Protein AF-B0MFF6-F1 (afdb_monomer)

Mean predicted aligned error: 9.08 Å

Solvent-accessible surface area (backbone atoms only — not comparable to full-atom values): 4764 Å² total; per-residue (Å²): 142,91,85,78,80,80,79,78,72,70,88,74,50,66,68,56,55,50,50,51,52,50,49,54,52,35,50,76,68,71,50,87,77,89,86,88,88,76,53,86,89,43,74,64,36,60,52,42,47,75,70,74,52,77,85,64,88,88,66,79,86,84,85,84,83,94,124

Foldseek 3Di:
DPPDPPPPPPPPCPVLVVVVVVVVVCVVVVNDDDDDDDDPPDPVVVVVVVNPDDDPPPDDDDDDDPD

Sequence (67 aa):
MMNSLAFQWEASCIGTDFLQAVEQYAKSKQVTHIFLQTERTVPAFNFYIKNGFIELKDHISLYKEFN

Radius of gyration: 17.0 Å; Cα contacts (8 Å,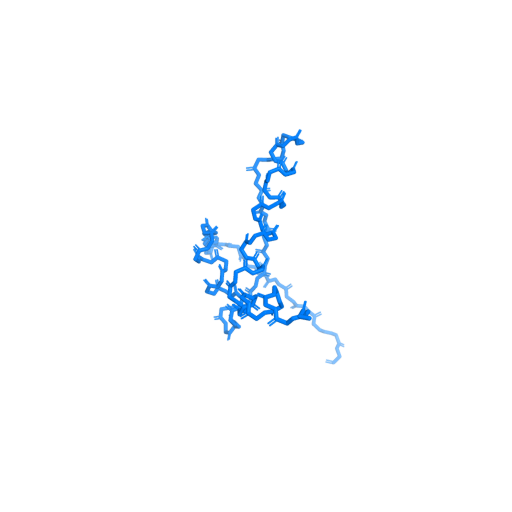 |Δi|>4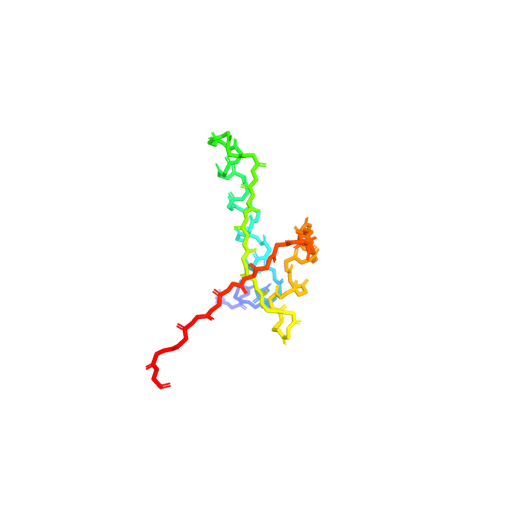): 13; chains: 1; bounding box: 40×35×44 Å

pLDDT: mean 81.99, std 18.57, range [39.72, 97.69]

Organism: Anaerostipes caccae (strain DSM 14662 / CCUG 47493 / JCM 13470 / NCIMB 13811 / L1-92) (NCBI:txid411490)

InterPro domains:
  IPR016181 Acyl-CoA N-acyltransferase [SSF55729] (14-59)

Nearest PDB structures (foldseek):
  1qsm-assembly1_D  TM=7.290E-01  e=1.499E+00  Saccharomyces cerevisiae
  8xjh-assembly1_A  TM=7.165E-01  e=2.526E+00  Arabidopsis thaliana
  8xjh-assembly1_B  TM=6.825E-01  e=3.667E+00  Arabidopsis thaliana

Secondary structure (DSSP, 8-state):
---SSSSS--SSSHHHHHHHHHHHHHHHTT---------TTSHHHHHHHHTT----TT---------

Structure (mmCIF, N/CA/C/O backbone):
data_AF-B0MFF6-F1
#
_entry.id   AF-B0MFF6-F1
#
loop_
_atom_site.group_PDB
_atom_site.id
_atom_site.type_symbol
_atom_site.label_atom_id
_atom_site.label_alt_id
_atom_site.label_comp_id
_atom_site.label_asym_id
_atom_site.label_entity_id
_atom_site.label_seq_id
_atom_site.pdbx_PDB_ins_code
_atom_site.Cartn_x
_atom_site.Cartn_y
_atom_site.Cartn_z
_atom_site.occupancy
_atom_site.B_iso_or_equiv
_atom_site.auth_seq_id
_atom_site.auth_comp_id
_atom_site.auth_asym_id
_atom_site.auth_atom_id
_atom_site.pdbx_PDB_model_num
ATOM 1 N N . MET A 1 1 ? 29.369 26.189 14.810 1.00 40.38 1 MET A N 1
ATOM 2 C CA . MET A 1 1 ? 29.162 24.739 14.608 1.00 40.38 1 MET A CA 1
ATOM 3 C C . MET A 1 1 ? 27.701 24.527 14.260 1.00 40.38 1 MET A C 1
ATOM 5 O O . MET A 1 1 ? 26.869 24.632 15.144 1.00 40.38 1 MET A O 1
ATOM 9 N N . MET A 1 2 ? 27.377 24.348 12.980 1.00 39.72 2 MET A N 1
ATOM 10 C CA . MET A 1 2 ? 25.983 24.242 12.524 1.00 39.72 2 MET A CA 1
ATOM 11 C C . MET A 1 2 ? 25.830 23.223 11.384 1.00 39.72 2 MET A C 1
ATOM 13 O O . MET A 1 2 ? 25.022 23.423 10.497 1.00 39.72 2 MET A O 1
ATOM 17 N N . ASN A 1 3 ? 26.625 22.144 11.395 1.00 46.28 3 ASN A N 1
ATOM 18 C CA . ASN A 1 3 ? 26.657 21.137 10.325 1.00 46.28 3 ASN A CA 1
ATOM 19 C C . ASN A 1 3 ? 26.762 19.707 10.886 1.00 46.28 3 ASN A C 1
ATOM 21 O O . ASN A 1 3 ? 27.721 18.997 10.605 1.00 46.28 3 ASN A O 1
ATOM 25 N N . SER A 1 4 ? 25.802 19.270 11.704 1.00 48.09 4 SER A N 1
ATOM 26 C CA . SER A 1 4 ? 25.739 17.851 12.106 1.00 48.09 4 SER A CA 1
ATOM 27 C C . SER A 1 4 ? 24.344 17.223 12.106 1.00 48.09 4 SER A C 1
ATOM 29 O O . SER A 1 4 ? 24.246 16.020 12.306 1.00 48.09 4 SER A O 1
ATOM 31 N N . LEU A 1 5 ? 23.274 17.976 11.822 1.00 43.03 5 LEU A N 1
ATOM 32 C CA . LEU A 1 5 ? 21.906 17.429 11.810 1.00 43.03 5 LEU A CA 1
ATOM 33 C C . LEU A 1 5 ? 21.315 17.229 10.405 1.00 43.03 5 LEU A C 1
ATOM 35 O O . LEU A 1 5 ? 20.315 16.539 10.266 1.00 43.03 5 LEU A O 1
ATOM 39 N N . ALA A 1 6 ? 21.940 17.774 9.357 1.00 43.78 6 ALA A N 1
ATOM 40 C CA . ALA A 1 6 ? 21.442 17.654 7.982 1.00 43.78 6 ALA A CA 1
ATOM 41 C C . ALA A 1 6 ? 21.968 16.413 7.230 1.00 43.78 6 ALA A C 1
ATOM 43 O O . ALA A 1 6 ? 21.457 16.082 6.168 1.00 43.78 6 ALA A O 1
ATOM 44 N N . PHE A 1 7 ? 22.983 15.721 7.763 1.00 42.69 7 PHE A N 1
ATOM 45 C CA . PHE A 1 7 ? 23.713 14.671 7.036 1.00 42.69 7 PHE A CA 1
ATOM 46 C C . PHE A 1 7 ? 23.244 13.236 7.352 1.00 42.69 7 PHE A C 1
ATOM 48 O O . PHE A 1 7 ? 23.796 12.284 6.821 1.00 42.69 7 PHE A O 1
ATOM 55 N N . GLN A 1 8 ? 22.225 13.055 8.203 1.00 42.22 8 GLN A N 1
ATOM 56 C CA . GLN A 1 8 ? 21.678 11.728 8.549 1.00 42.22 8 GLN A CA 1
ATOM 57 C C . GLN A 1 8 ? 20.347 11.403 7.853 1.00 42.22 8 GLN A C 1
ATOM 59 O O . GLN A 1 8 ? 19.744 10.369 8.118 1.00 42.22 8 GLN A O 1
ATOM 64 N N . TRP A 1 9 ? 19.869 12.274 6.963 1.00 42.56 9 TRP A N 1
ATOM 65 C CA . TRP A 1 9 ? 18.656 12.049 6.171 1.00 42.56 9 TRP A CA 1
ATOM 66 C C . TRP A 1 9 ? 19.028 11.502 4.792 1.00 42.56 9 TRP A C 1
ATOM 68 O O . TRP A 1 9 ? 18.644 12.041 3.755 1.00 42.56 9 TRP A O 1
ATOM 78 N N . GLU A 1 10 ? 19.826 10.438 4.767 1.00 41.22 10 GLU A N 1
ATOM 79 C CA . GLU A 1 10 ? 20.104 9.700 3.539 1.00 41.22 10 GLU A CA 1
ATOM 80 C C . GLU A 1 10 ? 18.812 9.020 3.073 1.00 41.22 10 GLU A C 1
ATOM 82 O O . GLU A 1 10 ? 18.486 7.951 3.572 1.00 41.22 10 GLU A O 1
ATOM 87 N N . ALA A 1 11 ? 18.061 9.701 2.195 1.00 50.91 11 ALA A N 1
ATOM 88 C CA . ALA A 1 11 ? 17.110 9.304 1.131 1.00 50.91 11 ALA A CA 1
ATOM 89 C C . ALA A 1 11 ? 16.223 8.030 1.225 1.00 50.91 11 ALA A C 1
ATOM 91 O O . ALA A 1 11 ? 15.331 7.860 0.398 1.00 50.91 11 ALA A O 1
ATOM 92 N N . SER A 1 12 ? 16.404 7.144 2.196 1.00 55.91 12 SER A N 1
ATOM 93 C CA . SER A 1 12 ? 15.822 5.804 2.271 1.00 55.91 12 SER A CA 1
ATOM 94 C C . SER A 1 12 ? 14.748 5.665 3.356 1.00 55.91 12 SER A C 1
ATOM 96 O O . SER A 1 12 ? 13.977 4.709 3.304 1.00 55.91 12 SER A O 1
ATOM 98 N N . CYS A 1 13 ? 14.661 6.600 4.312 1.00 66.25 13 CYS A N 1
ATOM 99 C CA . CYS A 1 13 ? 13.729 6.499 5.449 1.00 66.25 13 CYS A CA 1
ATOM 100 C C . CYS A 1 13 ? 12.516 7.440 5.371 1.00 66.25 13 CYS A C 1
ATOM 102 O O . CYS A 1 13 ? 11.454 7.082 5.868 1.00 66.25 13 CYS A O 1
ATOM 104 N N . ILE A 1 14 ? 12.612 8.581 4.673 1.00 85.19 14 ILE A N 1
ATOM 105 C CA . ILE A 1 14 ? 11.542 9.601 4.665 1.00 85.19 14 ILE A CA 1
ATOM 106 C C . ILE A 1 14 ? 10.219 9.040 4.125 1.00 85.19 14 ILE A C 1
ATOM 108 O O . ILE A 1 14 ? 9.155 9.332 4.664 1.00 85.19 14 ILE A O 1
ATOM 112 N N . GLY A 1 15 ? 10.271 8.210 3.076 1.00 87.31 15 GLY A N 1
ATOM 113 C CA . GLY A 1 15 ? 9.068 7.599 2.505 1.00 87.31 15 GLY A CA 1
ATOM 114 C C . GLY A 1 15 ? 8.368 6.649 3.479 1.00 87.31 15 GLY A C 1
ATOM 115 O O . GLY A 1 15 ? 7.143 6.665 3.582 1.00 87.31 15 GLY A O 1
ATOM 116 N N . THR A 1 16 ? 9.140 5.850 4.216 1.00 91.81 16 THR A N 1
ATOM 117 C CA . THR A 1 16 ? 8.614 4.933 5.236 1.00 91.81 16 THR A CA 1
ATOM 118 C C . THR A 1 16 ? 8.006 5.708 6.400 1.00 91.81 16 THR A C 1
ATOM 120 O O . THR A 1 16 ? 6.880 5.418 6.795 1.00 91.81 16 THR A O 1
ATOM 123 N N . ASP A 1 17 ? 8.700 6.731 6.901 1.00 92.31 17 ASP A N 1
ATOM 124 C CA . ASP A 1 17 ? 8.220 7.557 8.015 1.00 92.31 17 ASP A CA 1
ATOM 125 C C . ASP A 1 17 ? 6.934 8.307 7.638 1.00 92.31 17 ASP A C 1
ATOM 127 O O . ASP A 1 17 ? 5.976 8.360 8.414 1.00 92.31 17 ASP A O 1
ATOM 131 N N . PHE A 1 18 ? 6.873 8.829 6.408 1.00 92.81 18 PHE A N 1
ATOM 132 C CA . PHE A 1 18 ? 5.661 9.425 5.853 1.00 92.81 18 PHE A CA 1
ATOM 133 C C . PHE A 1 18 ? 4.500 8.426 5.837 1.00 92.81 18 PHE A C 1
ATOM 135 O O . PHE A 1 18 ? 3.404 8.745 6.301 1.00 92.81 18 PHE A O 1
ATOM 142 N N . LEU A 1 19 ? 4.729 7.210 5.337 1.00 93.75 19 LEU A N 1
ATOM 143 C CA . LEU A 1 19 ? 3.680 6.201 5.235 1.00 93.75 19 LEU A CA 1
ATOM 144 C C . LEU A 1 19 ? 3.187 5.749 6.614 1.00 93.75 19 LEU A C 1
ATOM 146 O O . LEU A 1 19 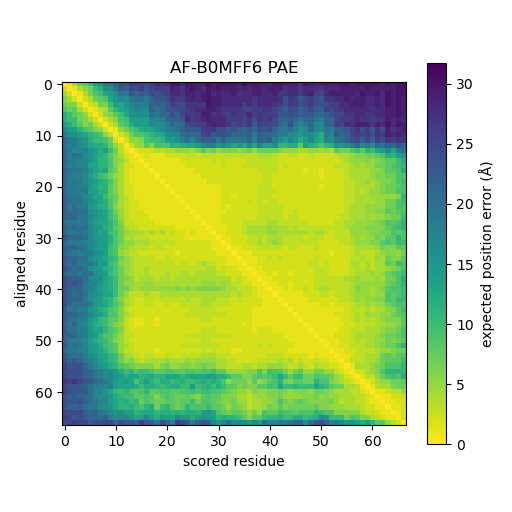? 1.982 5.628 6.824 1.00 93.75 19 LEU A O 1
ATOM 150 N N . GLN A 1 20 ? 4.093 5.610 7.583 1.00 94.31 20 GLN A N 1
ATOM 151 C CA . GLN A 1 20 ? 3.734 5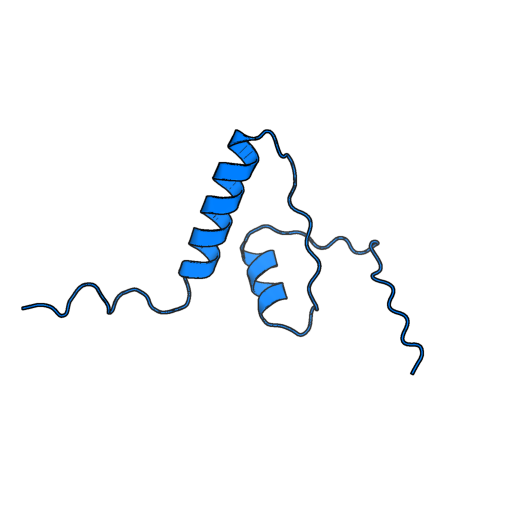.346 8.975 1.00 94.31 20 GLN A CA 1
ATOM 152 C C . GLN A 1 20 ? 2.882 6.474 9.565 1.00 94.31 20 GLN A C 1
ATOM 154 O O . GLN A 1 20 ? 1.875 6.200 10.219 1.00 94.31 20 GLN A O 1
ATOM 159 N N . ALA A 1 21 ? 3.229 7.740 9.316 1.00 95.88 21 ALA A N 1
ATOM 160 C CA . ALA A 1 21 ? 2.425 8.873 9.773 1.00 95.88 21 ALA A CA 1
ATOM 161 C C . ALA A 1 21 ? 1.011 8.857 9.162 1.00 95.88 21 ALA A C 1
ATOM 163 O O . ALA A 1 21 ? 0.026 9.083 9.873 1.00 95.88 21 ALA A O 1
ATOM 164 N N . VAL A 1 22 ? 0.897 8.520 7.872 1.00 95.25 22 VAL A N 1
ATOM 165 C CA . VAL A 1 22 ? -0.393 8.329 7.190 1.00 95.25 22 VAL A CA 1
ATOM 166 C C . VAL A 1 22 ? -1.192 7.196 7.834 1.00 95.25 22 VAL A C 1
ATOM 168 O O . VAL A 1 22 ? -2.371 7.387 8.131 1.00 95.25 22 VAL A O 1
ATOM 171 N N . GLU A 1 23 ? -0.576 6.045 8.109 1.00 95.88 23 GLU A N 1
ATOM 172 C CA . GLU A 1 23 ? -1.249 4.922 8.771 1.00 95.88 23 GLU A CA 1
ATOM 173 C C . GLU A 1 23 ? -1.762 5.279 10.167 1.00 95.88 23 GLU A C 1
ATOM 175 O O . GLU A 1 23 ? -2.887 4.920 10.518 1.00 95.88 23 GLU A O 1
ATOM 180 N N . GLN A 1 24 ? -0.959 5.978 10.974 1.00 96.81 24 GLN A N 1
ATOM 181 C CA . GLN A 1 24 ? -1.373 6.400 12.315 1.00 96.81 24 GLN A CA 1
ATOM 182 C C . GLN A 1 24 ? -2.575 7.344 12.244 1.00 96.81 24 GLN A C 1
ATOM 184 O O . GLN A 1 24 ? -3.556 7.174 12.975 1.00 96.81 24 GLN A O 1
ATOM 189 N N . TYR A 1 25 ? -2.540 8.297 11.312 1.00 97.19 25 TYR A N 1
ATOM 190 C CA . TYR A 1 25 ? -3.665 9.192 11.082 1.00 97.19 25 TYR A CA 1
ATOM 191 C C . TYR A 1 25 ? -4.912 8.428 10.614 1.00 97.19 25 TYR A C 1
ATOM 193 O O . TYR A 1 25 ? -5.989 8.611 11.182 1.00 97.19 25 TYR A O 1
ATOM 201 N N . ALA A 1 26 ? -4.775 7.524 9.644 1.00 97.06 26 ALA A N 1
ATOM 202 C CA . ALA A 1 26 ? -5.867 6.700 9.131 1.00 97.06 26 ALA A CA 1
ATOM 203 C C . ALA A 1 26 ? -6.518 5.853 10.241 1.00 97.06 26 ALA A C 1
ATOM 205 O O . ALA A 1 26 ? -7.741 5.890 10.410 1.00 97.06 26 ALA A O 1
ATOM 206 N N . LYS A 1 27 ? -5.708 5.184 11.073 1.00 96.56 27 LYS A N 1
ATOM 207 C CA . LYS A 1 27 ? -6.176 4.411 12.238 1.00 96.56 27 LYS A CA 1
ATOM 208 C C . LYS A 1 27 ? -6.948 5.288 13.224 1.00 96.56 27 LYS A C 1
ATOM 210 O O . LYS A 1 27 ? -8.017 4.889 13.681 1.00 96.56 27 LYS A O 1
ATOM 215 N N . SER A 1 28 ? -6.477 6.513 13.487 1.00 97.69 28 SER A N 1
ATOM 216 C CA . SER A 1 28 ? -7.190 7.478 14.347 1.00 97.69 28 SER A CA 1
ATOM 217 C C . SER A 1 28 ? -8.572 7.877 13.806 1.00 97.69 28 SER A C 1
ATOM 219 O O . SER A 1 28 ? -9.443 8.300 14.567 1.00 97.69 28 SER A O 1
ATOM 221 N N . LYS A 1 29 ? -8.788 7.728 12.494 1.00 97.62 29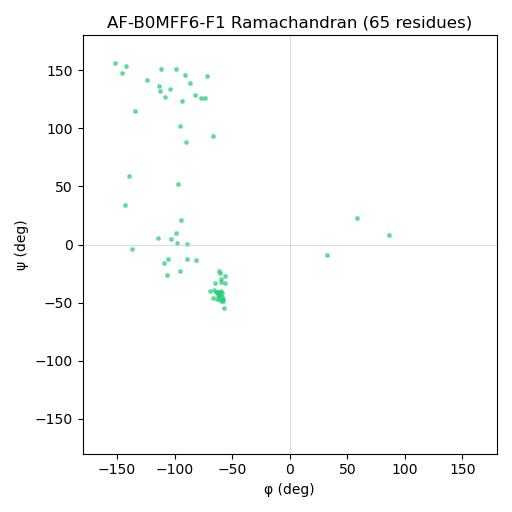 LYS A N 1
ATOM 222 C CA . LYS A 1 29 ? -10.054 7.989 11.797 1.00 97.62 29 LYS A CA 1
ATOM 223 C C . LYS A 1 29 ? -10.878 6.727 11.540 1.00 97.62 29 LYS A C 1
ATOM 225 O O . LYS A 1 29 ? -11.861 6.805 10.814 1.00 97.62 29 LYS A O 1
ATOM 230 N N . GLN A 1 30 ? -10.496 5.588 12.127 1.00 96.75 30 GLN A N 1
ATOM 231 C CA . GLN A 1 30 ? -11.134 4.282 11.907 1.00 96.75 30 GLN A CA 1
ATOM 232 C C . GLN A 1 30 ? -11.114 3.838 10.432 1.00 96.75 30 GLN A C 1
ATOM 234 O O . GLN A 1 30 ? -11.914 3.002 10.014 1.00 96.75 30 GLN A O 1
ATOM 239 N N . VAL A 1 31 ? -10.186 4.373 9.634 1.00 97.12 31 VAL A N 1
ATOM 240 C CA . VAL A 1 31 ? -9.935 3.881 8.280 1.00 97.12 31 VAL A CA 1
ATOM 241 C C . VAL A 1 31 ? -9.195 2.557 8.400 1.00 97.12 31 VAL A C 1
ATOM 243 O O . VAL A 1 31 ? -8.168 2.459 9.072 1.00 97.12 31 VAL A O 1
ATOM 246 N N . THR A 1 32 ? -9.737 1.526 7.763 1.00 94.94 32 THR A N 1
ATOM 247 C CA . THR A 1 32 ? -9.284 0.145 7.950 1.00 94.94 32 THR A CA 1
ATOM 248 C C . THR A 1 32 ? -8.269 -0.308 6.906 1.00 94.94 32 THR A C 1
ATOM 250 O O . THR A 1 32 ? -7.503 -1.226 7.177 1.00 94.94 32 THR A O 1
ATOM 253 N N . HIS A 1 33 ? -8.242 0.325 5.730 1.00 94.12 33 HIS A N 1
ATOM 254 C CA . HIS A 1 33 ? -7.416 -0.111 4.605 1.00 94.12 33 HIS A CA 1
ATOM 255 C C . HIS A 1 33 ? -6.908 1.082 3.792 1.00 94.12 33 HIS A C 1
ATOM 257 O O . HIS A 1 33 ? -7.606 2.086 3.641 1.00 94.12 33 HIS A O 1
ATOM 263 N N . ILE A 1 34 ? -5.708 0.938 3.229 1.00 93.69 34 ILE A N 1
ATOM 264 C CA . ILE A 1 34 ? -5.161 1.831 2.206 1.00 93.69 34 ILE A CA 1
ATOM 265 C C . ILE A 1 34 ? -5.165 1.054 0.894 1.00 93.69 34 ILE A C 1
ATOM 267 O O . ILE A 1 34 ? -4.633 -0.053 0.824 1.00 93.69 34 ILE A O 1
ATOM 271 N N . PHE A 1 35 ? -5.756 1.639 -0.142 1.00 91.94 35 PHE A N 1
ATOM 272 C CA . PHE A 1 35 ? -5.727 1.098 -1.494 1.00 91.94 35 PHE A CA 1
ATOM 273 C C . PHE A 1 35 ? -4.907 2.026 -2.392 1.00 91.94 35 PHE A C 1
ATOM 275 O O . PHE A 1 35 ? -5.108 3.240 -2.361 1.00 91.94 35 PHE A O 1
ATOM 282 N N . LEU A 1 36 ? -3.978 1.469 -3.172 1.00 91.12 36 LEU A N 1
ATOM 283 C CA . LEU A 1 36 ? -3.153 2.228 -4.112 1.00 91.12 36 LEU A CA 1
ATOM 284 C C . LEU A 1 36 ? -2.908 1.443 -5.399 1.00 91.12 36 LEU A C 1
ATOM 286 O O . LEU A 1 36 ? -2.911 0.213 -5.403 1.00 91.12 36 LEU A O 1
ATOM 290 N N . GLN A 1 37 ? -2.665 2.174 -6.483 1.00 90.06 37 GLN A N 1
ATOM 291 C CA . GLN A 1 37 ? -2.273 1.633 -7.781 1.00 90.06 37 GLN A CA 1
ATOM 292 C C . GLN A 1 37 ? -0.842 2.080 -8.091 1.00 90.06 37 GLN A C 1
ATOM 294 O O . GLN A 1 37 ? -0.482 3.233 -7.867 1.00 90.06 37 GLN A O 1
ATOM 299 N N . THR A 1 38 ? -0.020 1.159 -8.587 1.00 90.56 38 THR A N 1
ATOM 300 C CA . THR A 1 38 ? 1.367 1.415 -8.994 1.00 90.56 38 THR A CA 1
ATOM 301 C C . THR A 1 38 ? 1.762 0.437 -10.099 1.00 90.56 38 THR A C 1
ATOM 303 O O . THR A 1 38 ? 1.178 -0.644 -10.212 1.00 90.56 38 THR A O 1
ATOM 306 N N . GLU A 1 39 ? 2.749 0.793 -10.916 1.00 88.44 39 GLU A N 1
ATOM 307 C CA . GLU A 1 39 ? 3.279 -0.089 -11.956 1.00 88.44 39 GLU A CA 1
ATOM 308 C C . GLU A 1 39 ? 4.379 -0.992 -11.390 1.00 88.44 39 GLU A C 1
ATOM 310 O O . GLU A 1 39 ? 5.249 -0.545 -10.647 1.00 88.44 39 GLU A O 1
ATOM 315 N N . ARG A 1 40 ? 4.404 -2.271 -11.783 1.00 88.50 40 ARG A N 1
ATOM 316 C CA . ARG A 1 40 ? 5.456 -3.214 -11.346 1.00 88.50 40 ARG A CA 1
ATOM 317 C C . ARG A 1 40 ? 6.864 -2.797 -11.767 1.00 88.50 40 ARG A C 1
ATOM 319 O O . ARG A 1 40 ? 7.843 -3.239 -11.177 1.00 88.50 40 ARG A O 1
ATOM 326 N N . THR A 1 41 ? 6.953 -2.011 -12.830 1.00 90.50 41 THR A N 1
ATOM 327 C CA . THR A 1 41 ? 8.192 -1.582 -13.480 1.00 90.50 41 THR A CA 1
ATOM 328 C C . THR A 1 41 ? 8.847 -0.399 -12.777 1.00 90.50 41 THR A C 1
ATOM 330 O O . THR A 1 41 ? 10.014 -0.118 -13.050 1.00 90.50 41 THR A O 1
ATOM 333 N N . VAL A 1 42 ? 8.144 0.286 -11.865 1.00 89.19 42 VAL A N 1
ATOM 334 C CA . VAL A 1 42 ? 8.684 1.456 -11.164 1.00 89.19 42 VAL A CA 1
ATOM 335 C C . VAL A 1 42 ? 9.201 1.100 -9.762 1.00 89.19 42 VAL A C 1
ATOM 337 O O . VAL A 1 42 ? 8.650 0.215 -9.102 1.00 89.19 42 VAL A O 1
ATOM 340 N N . PRO A 1 43 ? 10.214 1.820 -9.234 1.00 88.81 43 PRO A N 1
ATOM 341 C CA . PRO A 1 43 ? 10.760 1.568 -7.893 1.00 88.81 43 PRO A CA 1
ATOM 342 C C . PRO A 1 43 ? 9.721 1.622 -6.765 1.00 88.81 43 PRO A C 1
ATOM 344 O O . PRO A 1 43 ? 9.875 0.955 -5.740 1.00 88.81 43 PRO A O 1
ATOM 347 N N . ALA A 1 44 ? 8.641 2.385 -6.966 1.00 90.12 44 ALA A N 1
ATOM 348 C CA . ALA A 1 44 ? 7.552 2.512 -6.008 1.00 90.12 44 ALA A CA 1
ATOM 349 C C . ALA A 1 44 ? 6.872 1.166 -5.699 1.00 90.12 44 ALA A C 1
ATOM 351 O O . ALA A 1 44 ? 6.454 0.957 -4.564 1.00 90.12 44 ALA A O 1
ATOM 352 N N . PHE A 1 45 ? 6.806 0.226 -6.653 1.00 92.44 45 PHE A N 1
ATOM 353 C CA . PHE A 1 45 ? 6.240 -1.106 -6.406 1.00 92.44 45 PHE A CA 1
ATOM 354 C C . PHE A 1 45 ? 6.960 -1.818 -5.257 1.00 92.44 45 PHE A C 1
ATOM 356 O O . PHE A 1 45 ? 6.340 -2.178 -4.257 1.00 92.44 45 PHE A O 1
ATOM 363 N N . ASN A 1 46 ? 8.287 -1.935 -5.347 1.00 91.50 46 ASN A N 1
ATOM 364 C CA . ASN A 1 46 ? 9.089 -2.585 -4.310 1.00 91.50 46 ASN A CA 1
ATOM 365 C C . ASN A 1 46 ? 9.047 -1.819 -2.983 1.00 91.50 46 ASN A C 1
ATOM 367 O O . ASN A 1 46 ? 9.072 -2.439 -1.920 1.00 91.50 46 ASN A O 1
ATOM 371 N N . PHE A 1 47 ? 8.948 -0.488 -3.032 1.00 92.88 47 PHE A N 1
ATOM 372 C CA . PHE A 1 47 ? 8.757 0.329 -1.837 1.00 92.88 47 PHE A CA 1
ATOM 373 C C . PHE A 1 47 ? 7.461 -0.037 -1.096 1.00 92.88 47 PHE A C 1
ATOM 375 O O . PHE A 1 47 ? 7.510 -0.274 0.111 1.00 92.88 47 PHE A O 1
ATOM 382 N N . TYR A 1 48 ? 6.323 -0.145 -1.786 1.00 93.56 48 TYR A N 1
ATOM 383 C CA . TYR A 1 48 ? 5.055 -0.492 -1.136 1.00 93.56 48 TYR A CA 1
ATOM 384 C C . TYR A 1 48 ? 5.030 -1.941 -0.640 1.00 93.56 48 TYR A C 1
ATOM 386 O O . TYR A 1 48 ? 4.604 -2.179 0.489 1.00 93.56 48 TYR A O 1
ATOM 394 N N . ILE A 1 49 ? 5.570 -2.894 -1.408 1.00 94.19 49 ILE A N 1
ATOM 395 C CA . ILE A 1 49 ? 5.702 -4.290 -0.953 1.00 94.19 49 ILE A CA 1
ATOM 396 C C . ILE A 1 49 ? 6.553 -4.374 0.325 1.00 94.19 49 ILE A C 1
ATOM 398 O O . ILE A 1 49 ? 6.157 -5.023 1.293 1.00 94.19 49 ILE A O 1
ATOM 402 N N . LYS A 1 50 ? 7.690 -3.664 0.378 1.00 93.81 50 LYS A N 1
ATOM 403 C CA . LYS A 1 50 ? 8.542 -3.591 1.579 1.00 93.81 50 LYS A CA 1
ATOM 404 C C . LYS A 1 50 ? 7.801 -3.006 2.789 1.00 93.81 50 LYS A C 1
ATOM 406 O O . LYS A 1 50 ? 8.115 -3.373 3.917 1.00 93.81 50 LYS A O 1
ATOM 411 N N . ASN A 1 51 ? 6.831 -2.124 2.561 1.00 93.75 51 ASN A N 1
ATOM 412 C CA . ASN A 1 51 ? 6.019 -1.499 3.603 1.00 93.75 51 ASN A CA 1
ATOM 413 C C . ASN A 1 51 ? 4.689 -2.232 3.879 1.00 93.75 51 ASN A C 1
ATOM 415 O O . ASN A 1 51 ? 3.766 -1.646 4.431 1.00 93.75 51 ASN A O 1
ATOM 419 N N . GLY A 1 52 ? 4.574 -3.514 3.520 1.00 93.62 52 GLY A N 1
ATOM 420 C CA . GLY A 1 52 ? 3.450 -4.359 3.939 1.00 93.62 52 GLY A CA 1
ATOM 421 C C . GLY A 1 52 ? 2.213 -4.295 3.042 1.00 93.62 52 GLY A C 1
ATOM 422 O O . GLY A 1 52 ? 1.192 -4.893 3.381 1.00 93.62 52 GLY A O 1
ATOM 423 N N . PHE A 1 53 ? 2.293 -3.629 1.887 1.00 94.75 53 PHE A N 1
ATOM 424 C CA . PHE A 1 53 ? 1.240 -3.727 0.879 1.00 94.75 53 PHE A CA 1
ATOM 425 C C . PHE A 1 53 ? 1.278 -5.098 0.209 1.00 94.75 53 PHE A C 1
ATOM 427 O O . PHE A 1 53 ? 2.343 -5.663 -0.042 1.00 94.75 53 PHE A O 1
ATOM 434 N N . ILE A 1 54 ? 0.094 -5.607 -0.125 1.00 93.62 54 ILE A N 1
ATOM 435 C CA . ILE A 1 54 ? -0.075 -6.830 -0.906 1.00 93.62 54 ILE A CA 1
ATOM 436 C C . ILE A 1 54 ? -0.645 -6.501 -2.277 1.00 93.62 54 ILE A C 1
ATOM 438 O O . ILE A 1 54 ? -1.383 -5.534 -2.460 1.00 93.62 54 ILE A O 1
ATOM 442 N N . GLU A 1 55 ? -0.305 -7.333 -3.248 1.00 90.56 55 GLU A N 1
ATOM 443 C CA . GLU A 1 55 ? -0.812 -7.190 -4.599 1.00 90.56 55 GLU A CA 1
ATOM 444 C C . GLU A 1 55 ? -2.207 -7.814 -4.734 1.00 90.56 55 GLU A C 1
ATOM 446 O O . GLU A 1 55 ? -2.404 -8.986 -4.405 1.00 90.56 55 GLU A O 1
ATOM 451 N N . LEU A 1 56 ? -3.164 -7.060 -5.280 1.00 88.00 56 LEU A N 1
ATOM 452 C CA . LEU A 1 56 ? -4.473 -7.592 -5.660 1.00 88.00 56 LEU A CA 1
ATOM 453 C C . LEU A 1 56 ? -4.428 -8.089 -7.111 1.00 88.00 56 LEU A C 1
ATOM 455 O O . LEU A 1 56 ? -4.735 -7.341 -8.035 1.00 88.00 56 LEU A O 1
ATOM 459 N N . LYS A 1 57 ? -4.038 -9.356 -7.303 1.00 75.06 57 LYS A N 1
ATOM 460 C CA . LYS A 1 57 ? -3.828 -9.968 -8.633 1.00 75.06 57 LYS A CA 1
ATOM 461 C C . LYS A 1 57 ? -5.046 -9.896 -9.558 1.00 75.06 57 LYS A C 1
ATOM 463 O O . LYS A 1 57 ? -4.882 -9.759 -10.764 1.00 75.06 57 LYS A O 1
ATOM 468 N N . ASP A 1 58 ? -6.247 -9.960 -8.989 1.00 76.94 58 ASP A N 1
ATOM 469 C CA . ASP A 1 58 ? -7.503 -9.964 -9.748 1.00 76.94 58 ASP A CA 1
ATOM 470 C C . ASP A 1 58 ? -8.049 -8.551 -10.015 1.00 76.94 58 ASP A C 1
ATOM 472 O O . ASP A 1 58 ? -9.100 -8.389 -10.635 1.00 76.94 58 ASP A O 1
ATOM 476 N N . HIS A 1 59 ? -7.351 -7.505 -9.559 1.00 77.81 59 HIS A N 1
ATOM 477 C CA . HIS A 1 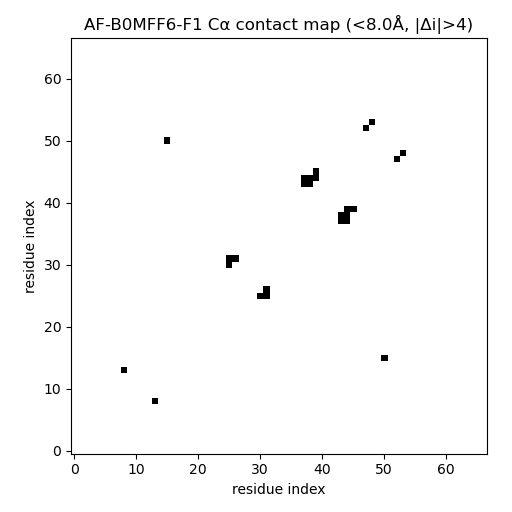59 ? -7.762 -6.124 -9.767 1.00 77.81 59 HIS A CA 1
ATOM 478 C C . HIS A 1 59 ? -7.063 -5.534 -10.997 1.00 77.81 59 HIS A C 1
ATOM 480 O O . HIS A 1 59 ? -5.890 -5.162 -10.957 1.00 77.81 59 HIS A O 1
ATOM 486 N N . ILE A 1 60 ? -7.796 -5.449 -12.108 1.00 75.62 60 ILE A N 1
ATOM 487 C CA . ILE A 1 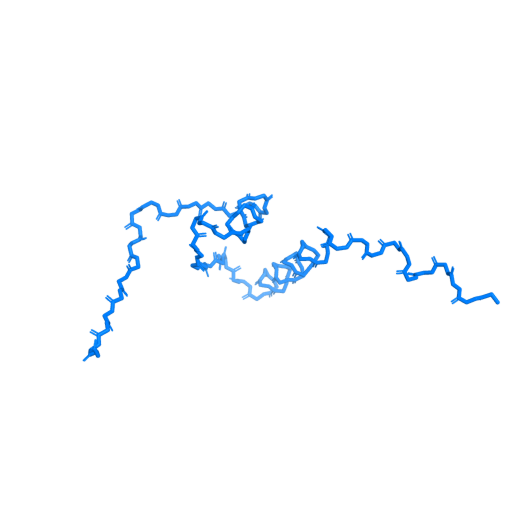60 ? -7.272 -4.961 -13.387 1.00 75.62 60 ILE A CA 1
ATOM 488 C C . ILE A 1 60 ? -7.545 -3.460 -13.516 1.00 75.62 60 ILE A C 1
ATOM 490 O O . ILE A 1 60 ? -8.691 -3.015 -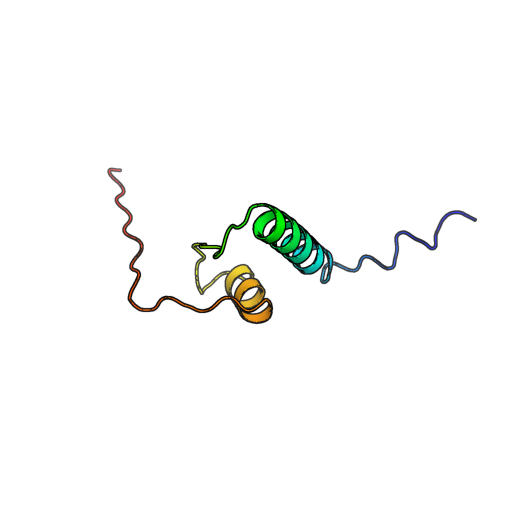13.469 1.00 75.62 60 ILE A O 1
ATOM 494 N N . SER A 1 61 ? -6.488 -2.677 -13.726 1.00 80.69 61 SER A N 1
ATOM 495 C CA . SER A 1 61 ? -6.606 -1.277 -14.142 1.00 80.69 61 SER A CA 1
ATOM 496 C C . SER A 1 61 ? -6.937 -1.216 -15.633 1.00 80.69 61 SER A C 1
ATOM 498 O O . SER A 1 61 ? -6.217 -1.786 -16.451 1.00 80.69 61 SER A O 1
ATOM 500 N N . LEU A 1 62 ? -8.010 -0.515 -15.997 1.00 80.75 62 LEU A N 1
ATOM 501 C CA . LEU A 1 62 ? -8.391 -0.281 -17.390 1.00 80.75 62 LEU A CA 1
ATOM 502 C C . LEU A 1 62 ? -8.043 1.156 -17.781 1.00 80.75 62 LEU A C 1
ATOM 504 O O . LEU A 1 62 ? -8.360 2.094 -17.052 1.00 80.75 62 LEU A O 1
ATOM 508 N N . TYR A 1 63 ? -7.417 1.324 -18.942 1.00 86.31 63 TYR A N 1
ATOM 509 C CA . TYR A 1 63 ? -7.099 2.622 -19.531 1.00 86.31 63 TYR A CA 1
ATOM 510 C C . TYR A 1 63 ? -7.696 2.698 -20.936 1.00 86.31 63 TYR A C 1
ATOM 512 O O . TYR A 1 63 ? -7.696 1.709 -21.669 1.00 86.31 63 TYR A O 1
ATOM 520 N N . LYS A 1 64 ? -8.215 3.869 -21.309 1.00 90.62 64 LYS A N 1
ATOM 521 C CA . LYS A 1 64 ? -8.680 4.147 -22.666 1.00 90.62 64 LYS A CA 1
ATOM 522 C C . LYS A 1 64 ? -8.153 5.503 -23.106 1.00 90.62 64 LYS A C 1
ATOM 524 O O . LYS A 1 64 ? -8.552 6.527 -22.556 1.00 90.62 64 LYS A O 1
ATOM 529 N N . GLU A 1 65 ? -7.303 5.486 -24.121 1.00 89.62 65 GLU A N 1
ATOM 530 C CA . GLU A 1 65 ? -6.932 6.674 -24.881 1.00 89.62 65 GLU A CA 1
ATOM 531 C C . GLU A 1 65 ? -7.879 6.830 -26.074 1.00 89.62 65 GLU A C 1
ATOM 533 O O . GLU A 1 65 ? -8.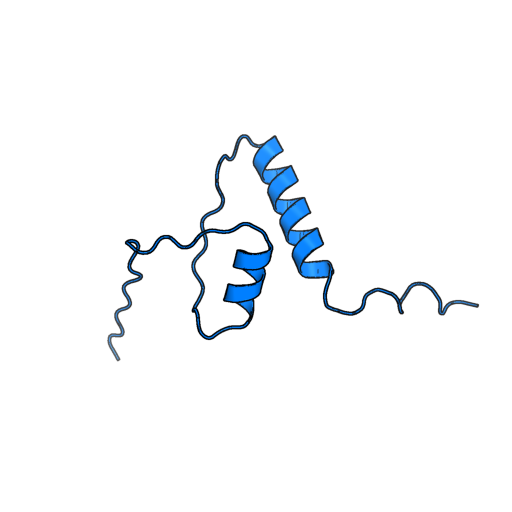375 5.843 -26.621 1.00 89.62 65 GLU A O 1
ATOM 538 N N . PHE A 1 66 ? -8.178 8.071 -26.444 1.00 87.81 66 PHE A N 1
ATOM 539 C CA . PHE A 1 66 ? -9.049 8.401 -27.578 1.00 87.81 66 PHE A CA 1
ATOM 540 C C . PHE A 1 66 ? -8.296 9.117 -28.708 1.00 87.81 66 PHE A C 1
ATOM 542 O O . PHE A 1 66 ? -8.933 9.560 -29.663 1.00 87.81 66 PHE A O 1
ATOM 549 N N . ASN A 1 67 ? -6.975 9.238 -28.575 1.00 72.88 67 ASN A N 1
ATOM 550 C CA . ASN A 1 67 ? -6.100 10.004 -29.453 1.00 72.88 67 ASN A CA 1
ATOM 551 C C . ASN A 1 67 ? -5.251 9.085 -30.326 1.00 72.88 67 ASN A C 1
ATOM 553 O O . ASN A 1 67 ? -4.824 8.027 -29.812 1.00 72.88 67 ASN A O 1
#